Protein AF-A0A7C5WSP7-F1 (afdb_monomer_lite)

Sequence (107 aa):
MRTAGLRRFVARLVRVYGQAHVPFFAASLAYYALFSLLPLLLLIVGVFGLMLESRPDLEQAFMLQIEHLAQNLFPTSASVGETVTQALRKGAASATLTSVLVLGWTA

Structure (mmCIF, N/CA/C/O backbone):
data_AF-A0A7C5WSP7-F1
#
_entry.id   AF-A0A7C5WSP7-F1
#
loop_
_atom_site.group_PDB
_atom_site.id
_atom_site.type_symbol
_atom_site.label_atom_id
_atom_site.label_alt_id
_atom_site.label_comp_id
_atom_site.label_asym_id
_atom_site.label_entity_id
_atom_site.label_seq_id
_atom_site.pdbx_PDB_ins_code
_atom_site.Cartn_x
_atom_site.Cartn_y
_atom_site.Cartn_z
_atom_site.occupancy
_atom_site.B_iso_or_equiv
_atom_site.auth_seq_id
_atom_site.auth_comp_id
_atom_site.auth_asym_id
_atom_site.auth_atom_id
_atom_site.pdbx_PDB_model_num
ATOM 1 N N . MET A 1 1 ? 38.038 0.640 -28.222 1.00 57.31 1 MET A N 1
ATOM 2 C CA . MET A 1 1 ? 37.035 -0.280 -28.825 1.00 57.31 1 MET A CA 1
ATOM 3 C C . MET A 1 1 ? 35.853 -0.647 -27.908 1.00 57.31 1 MET A C 1
ATOM 5 O O . MET A 1 1 ? 34.773 -0.881 -28.432 1.00 57.31 1 MET A O 1
ATOM 9 N N . ARG A 1 2 ? 35.984 -0.652 -26.568 1.00 61.75 2 ARG A N 1
ATOM 10 C CA . ARG A 1 2 ? 34.924 -1.080 -25.619 1.00 61.75 2 ARG A CA 1
ATOM 11 C C . ARG A 1 2 ? 33.673 -0.172 -25.554 1.00 61.75 2 ARG A C 1
ATOM 13 O O . ARG A 1 2 ? 32.559 -0.660 -25.404 1.00 61.75 2 ARG A O 1
ATOM 20 N N . THR A 1 3 ? 33.835 1.140 -25.735 1.00 66.12 3 THR A N 1
ATOM 21 C CA . THR A 1 3 ? 32.755 2.144 -25.614 1.00 66.12 3 THR A CA 1
ATOM 22 C C . THR A 1 3 ? 31.775 2.152 -26.793 1.00 66.12 3 THR A C 1
ATOM 24 O O . THR A 1 3 ? 30.584 2.404 -26.615 1.00 66.12 3 THR A O 1
ATOM 27 N N . ALA A 1 4 ? 32.243 1.815 -27.999 1.00 71.69 4 ALA A N 1
ATOM 28 C CA . ALA A 1 4 ? 31.397 1.727 -29.190 1.00 71.69 4 ALA A CA 1
ATOM 29 C C . ALA A 1 4 ? 30.415 0.544 -29.121 1.00 71.69 4 ALA A C 1
ATOM 31 O O . ALA A 1 4 ? 29.285 0.657 -29.596 1.00 71.69 4 ALA A O 1
ATOM 32 N N . GLY A 1 5 ? 30.826 -0.567 -28.499 1.00 81.81 5 GLY A N 1
ATOM 33 C CA . GLY A 1 5 ? 29.961 -1.722 -28.246 1.00 81.81 5 GLY A CA 1
ATOM 34 C C . GLY A 1 5 ? 28.847 -1.395 -27.251 1.00 81.81 5 GLY A C 1
ATOM 35 O O . GLY A 1 5 ? 27.680 -1.655 -27.538 1.00 81.81 5 GLY A O 1
ATOM 36 N N . LEU A 1 6 ? 29.191 -0.729 -26.143 1.00 86.88 6 LEU A N 1
ATOM 37 C CA . LEU A 1 6 ? 28.224 -0.307 -25.126 1.00 86.88 6 LEU A CA 1
ATOM 38 C C . LEU A 1 6 ? 27.170 0.648 -25.704 1.00 86.88 6 LEU A C 1
ATOM 40 O O . LEU A 1 6 ? 25.977 0.440 -25.502 1.00 86.88 6 LEU A O 1
ATOM 44 N N . ARG A 1 7 ? 27.586 1.644 -26.499 1.00 88.00 7 ARG A N 1
ATOM 45 C CA . ARG A 1 7 ? 26.648 2.598 -27.116 1.00 88.00 7 ARG A CA 1
ATOM 46 C C . ARG A 1 7 ? 25.662 1.913 -28.065 1.00 88.00 7 ARG A C 1
ATOM 48 O O . ARG A 1 7 ? 24.480 2.240 -28.062 1.00 88.00 7 ARG A O 1
ATOM 55 N N . ARG A 1 8 ? 26.131 0.947 -28.862 1.00 88.75 8 ARG A N 1
ATOM 56 C CA . ARG A 1 8 ? 25.273 0.165 -29.770 1.00 88.75 8 ARG A CA 1
ATOM 57 C C . ARG A 1 8 ? 24.317 -0.751 -29.008 1.00 88.75 8 ARG A C 1
ATOM 59 O O . ARG A 1 8 ? 23.171 -0.896 -29.422 1.00 88.75 8 ARG A O 1
ATOM 66 N N . PHE A 1 9 ? 24.776 -1.342 -27.907 1.00 89.94 9 PHE A N 1
ATOM 67 C CA . PHE A 1 9 ? 23.953 -2.176 -27.038 1.00 89.94 9 PHE A CA 1
ATOM 68 C C . PHE A 1 9 ? 22.833 -1.367 -26.371 1.00 89.94 9 PHE A C 1
ATOM 70 O O . PHE A 1 9 ? 21.668 -1.734 -26.494 1.00 89.94 9 PHE A O 1
ATOM 77 N N . VAL A 1 10 ? 23.163 -0.219 -25.770 1.00 90.19 10 VAL A N 1
ATOM 78 C CA . VAL A 1 10 ? 22.175 0.686 -25.157 1.00 90.19 10 VAL A CA 1
ATOM 79 C C . VAL A 1 10 ? 21.186 1.208 -26.201 1.00 90.19 10 VAL A C 1
ATOM 81 O O . VAL A 1 10 ? 19.982 1.142 -25.982 1.00 90.19 10 VAL A O 1
ATOM 84 N N . ALA A 1 11 ? 21.655 1.641 -27.377 1.00 89.38 11 ALA A N 1
ATOM 85 C CA . ALA A 1 11 ? 20.767 2.091 -28.452 1.00 89.38 11 ALA A CA 1
ATOM 86 C C . ALA A 1 11 ? 19.810 0.984 -28.932 1.00 89.38 11 ALA A C 1
ATOM 88 O O . ALA A 1 11 ? 18.647 1.253 -29.232 1.00 89.38 11 ALA A O 1
ATOM 89 N N . ARG A 1 12 ? 20.276 -0.273 -28.979 1.00 89.19 12 ARG A N 1
ATOM 90 C CA . ARG A 1 12 ? 19.432 -1.428 -29.306 1.00 89.19 12 ARG A CA 1
ATOM 91 C C . ARG A 1 12 ? 18.402 -1.696 -28.210 1.00 89.19 12 ARG A C 1
ATOM 93 O O . ARG A 1 12 ? 17.243 -1.905 -28.545 1.00 89.19 12 ARG A O 1
ATOM 100 N N . LEU A 1 13 ? 18.800 -1.648 -26.938 1.00 87.06 13 LEU A N 1
ATOM 101 C CA . LEU A 1 13 ? 17.885 -1.805 -25.803 1.00 87.06 13 LEU A CA 1
ATOM 102 C C . LEU A 1 13 ? 16.786 -0.746 -25.814 1.00 87.06 13 LEU A C 1
ATOM 104 O O . LEU A 1 13 ? 15.617 -1.103 -25.758 1.00 87.06 13 LEU A O 1
ATOM 108 N N . VAL A 1 14 ? 17.143 0.531 -25.964 1.00 85.75 14 VAL A N 1
ATOM 109 C CA . VAL A 1 14 ? 16.171 1.636 -26.026 1.00 85.75 14 VAL A CA 1
ATOM 110 C C . VAL A 1 14 ? 15.205 1.449 -27.197 1.00 85.75 14 VAL A C 1
ATOM 112 O O . VAL A 1 14 ? 13.998 1.627 -27.040 1.00 85.75 14 VAL A O 1
ATOM 115 N N . ARG A 1 15 ? 15.709 1.024 -28.363 1.00 86.25 15 ARG A N 1
ATOM 116 C CA . ARG A 1 15 ? 14.868 0.752 -29.534 1.00 86.25 15 ARG A CA 1
ATOM 117 C C . ARG A 1 15 ? 13.896 -0.403 -29.294 1.00 86.25 15 ARG A C 1
ATOM 119 O O . ARG A 1 15 ? 12.721 -0.262 -29.610 1.00 86.25 15 ARG A O 1
ATOM 126 N N . VAL A 1 16 ? 14.370 -1.519 -28.742 1.00 84.62 16 VAL A N 1
ATOM 127 C CA . VAL A 1 16 ? 13.528 -2.688 -28.431 1.00 84.62 16 VAL A CA 1
ATOM 128 C C . VAL A 1 16 ? 12.500 -2.341 -27.353 1.00 84.62 16 VAL A C 1
ATOM 130 O O . VAL A 1 16 ? 11.329 -2.671 -27.505 1.00 84.62 16 VAL A O 1
ATOM 133 N N . TYR A 1 17 ? 12.906 -1.609 -26.315 1.00 78.25 17 TYR A N 1
ATOM 134 C CA . TYR A 1 17 ? 12.035 -1.136 -25.238 1.00 78.25 17 TYR A CA 1
ATOM 135 C C . TYR A 1 17 ? 10.902 -0.236 -25.757 1.00 78.25 17 TYR A C 1
ATOM 137 O O . TYR A 1 17 ? 9.751 -0.392 -25.352 1.00 78.25 17 TYR A O 1
ATOM 145 N N . GLY A 1 18 ? 11.207 0.656 -26.707 1.00 79.94 18 GLY A N 1
ATOM 146 C CA . GLY A 1 18 ? 10.202 1.473 -27.391 1.00 79.94 18 GLY A CA 1
ATOM 147 C C . GLY A 1 18 ? 9.285 0.663 -28.315 1.00 79.94 18 GLY A C 1
ATOM 148 O O . GLY A 1 18 ? 8.072 0.838 -28.273 1.00 79.94 18 GLY A O 1
ATOM 149 N N . GLN A 1 19 ? 9.834 -0.258 -29.117 1.00 82.19 19 GLN A N 1
ATOM 150 C CA . GLN A 1 19 ? 9.054 -1.089 -30.050 1.00 82.19 19 GLN A CA 1
ATOM 151 C C . GLN A 1 19 ? 8.103 -2.060 -29.343 1.00 82.19 19 GLN A C 1
ATOM 153 O O . GLN A 1 19 ? 7.000 -2.309 -29.826 1.00 82.19 19 GLN A O 1
ATOM 158 N N . ALA A 1 20 ? 8.504 -2.582 -28.185 1.00 78.81 20 ALA A N 1
ATOM 159 C CA . ALA A 1 20 ? 7.679 -3.470 -27.377 1.00 78.81 20 ALA A CA 1
ATOM 160 C C . ALA A 1 20 ? 6.579 -2.729 -26.588 1.00 78.81 20 ALA A C 1
ATOM 162 O O . ALA A 1 20 ? 5.882 -3.361 -25.800 1.00 78.81 20 ALA A O 1
ATOM 163 N N . HIS A 1 21 ? 6.415 -1.410 -26.783 1.00 79.50 21 HIS A N 1
ATOM 164 C CA . HIS A 1 21 ? 5.419 -0.580 -26.090 1.00 79.50 21 HIS A CA 1
ATOM 165 C C . HIS A 1 21 ? 5.464 -0.749 -24.560 1.00 79.50 21 HIS A C 1
ATOM 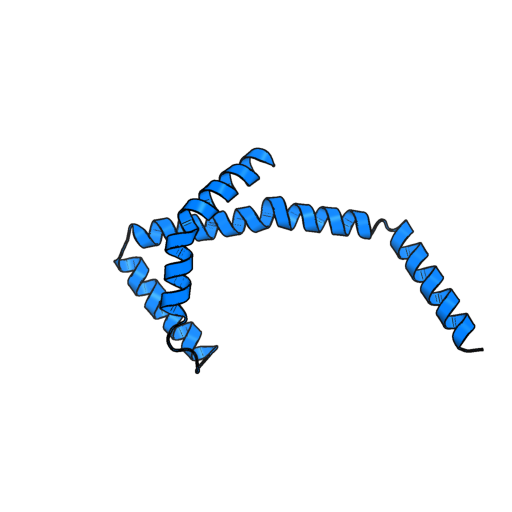167 O O . HIS A 1 21 ? 4.467 -0.550 -23.868 1.00 79.50 21 HIS A O 1
ATOM 173 N N . VAL A 1 22 ? 6.633 -1.095 -24.010 1.00 79.38 22 VAL A N 1
ATOM 174 C CA . VAL A 1 22 ? 6.805 -1.385 -22.579 1.00 79.38 22 VAL A CA 1
ATOM 175 C C . VAL A 1 22 ? 6.361 -0.212 -21.699 1.00 79.38 22 VAL A C 1
ATOM 177 O O . VAL A 1 22 ? 5.658 -0.467 -20.725 1.00 79.38 22 VAL A O 1
ATOM 180 N N . PRO A 1 23 ? 6.659 1.065 -22.035 1.00 81.12 23 PRO A N 1
ATOM 181 C CA . PRO A 1 23 ? 6.139 2.200 -21.274 1.00 81.12 23 PRO A CA 1
ATOM 182 C C . PRO A 1 23 ? 4.614 2.254 -21.223 1.00 81.12 23 PRO A C 1
ATOM 184 O O . PRO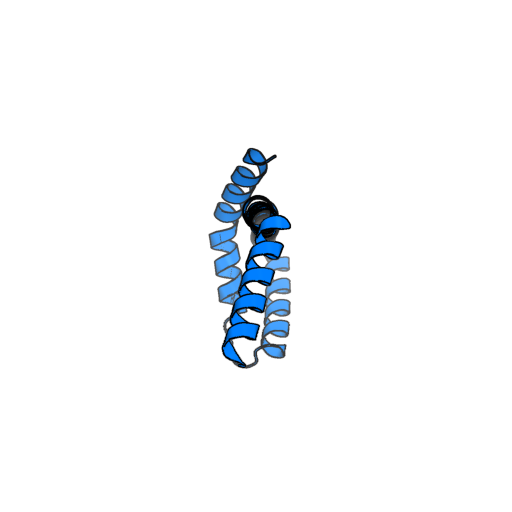 A 1 23 ? 4.059 2.599 -20.187 1.00 81.12 23 PRO A O 1
ATOM 187 N N . PHE A 1 24 ? 3.940 1.905 -22.322 1.00 83.06 24 PHE A N 1
ATOM 188 C CA . PHE A 1 24 ? 2.483 1.908 -22.389 1.00 83.06 24 PHE A CA 1
ATOM 189 C C . PHE A 1 24 ? 1.906 0.833 -21.469 1.00 83.06 24 PHE A C 1
ATOM 191 O O . PHE A 1 24 ? 1.114 1.162 -20.597 1.00 83.06 24 PHE A O 1
ATOM 198 N N . PHE A 1 25 ? 2.376 -0.415 -21.568 1.00 84.94 25 PHE A N 1
ATOM 199 C CA . PHE A 1 25 ? 1.921 -1.493 -20.682 1.00 84.94 25 PHE A CA 1
ATOM 200 C C . PHE A 1 25 ? 2.251 -1.235 -19.209 1.00 84.94 25 PHE A C 1
ATOM 202 O O . PHE A 1 25 ? 1.424 -1.498 -18.338 1.00 84.94 25 PHE A O 1
ATOM 209 N N . ALA A 1 26 ? 3.434 -0.686 -18.923 1.00 85.81 26 ALA A N 1
ATOM 210 C CA . ALA A 1 26 ? 3.814 -0.290 -17.573 1.00 85.81 26 ALA A CA 1
ATOM 211 C C . ALA A 1 26 ? 2.894 0.815 -17.031 1.00 85.81 26 ALA A C 1
ATOM 213 O O . ALA A 1 26 ? 2.457 0.732 -15.886 1.00 85.81 26 ALA A O 1
ATOM 214 N N . ALA A 1 27 ? 2.551 1.811 -17.856 1.00 86.19 27 ALA A N 1
ATOM 215 C CA . ALA A 1 27 ? 1.599 2.852 -17.489 1.00 86.19 27 ALA A CA 1
ATOM 216 C C . ALA A 1 27 ? 0.193 2.279 -17.270 1.00 86.19 27 ALA A C 1
ATOM 218 O O . ALA A 1 27 ? -0.425 2.589 -16.260 1.00 86.19 27 ALA A O 1
ATOM 219 N N . SER A 1 28 ? -0.298 1.398 -18.147 1.00 86.50 28 SER A N 1
ATOM 220 C CA . SER A 1 28 ? -1.597 0.732 -17.981 1.00 86.50 28 SER A CA 1
ATOM 221 C C . SER A 1 28 ? -1.664 -0.068 -16.679 1.00 86.50 28 SER A C 1
ATOM 223 O O . SER A 1 28 ? -2.643 0.039 -15.944 1.00 86.50 28 SER A O 1
ATOM 225 N N . LEU A 1 29 ? -0.608 -0.822 -16.358 1.00 88.94 29 LEU A N 1
ATOM 226 C CA . LEU A 1 29 ? -0.509 -1.569 -15.105 1.00 88.94 29 LEU A CA 1
ATOM 227 C C . LEU A 1 29 ? -0.482 -0.631 -13.892 1.00 88.94 29 LEU A C 1
ATOM 229 O O . LEU A 1 29 ? -1.168 -0.887 -12.905 1.00 88.94 29 LEU A O 1
ATOM 233 N N . ALA A 1 30 ? 0.275 0.466 -13.969 1.00 88.50 30 ALA A N 1
ATOM 234 C CA . ALA A 1 30 ? 0.340 1.462 -12.907 1.00 88.50 30 ALA A CA 1
ATOM 235 C C . ALA A 1 30 ? -1.010 2.164 -12.693 1.00 88.50 30 ALA A C 1
ATOM 237 O O . ALA A 1 30 ? -1.438 2.312 -11.553 1.00 88.50 30 ALA A O 1
ATOM 238 N N . TYR A 1 31 ? -1.710 2.544 -13.766 1.00 87.50 31 TYR A N 1
ATOM 239 C CA . TYR A 1 31 ? -3.043 3.142 -13.684 1.00 87.50 31 TYR A CA 1
ATOM 240 C C . TYR A 1 31 ? -4.070 2.164 -13.115 1.00 87.50 31 TYR A C 1
ATOM 242 O O . TYR A 1 31 ? -4.843 2.548 -12.241 1.00 87.50 31 TYR A O 1
ATOM 250 N N . TYR A 1 32 ? -4.037 0.896 -13.528 1.00 88.94 32 TYR A N 1
ATOM 251 C CA . TYR A 1 32 ? -4.878 -0.144 -12.936 1.00 88.94 32 TYR A CA 1
ATOM 252 C C . TYR A 1 32 ? -4.597 -0.316 -11.436 1.00 88.94 32 TYR A C 1
ATOM 254 O O . TYR A 1 32 ? -5.519 -0.345 -10.619 1.00 88.94 32 TYR A O 1
ATOM 262 N N . ALA A 1 33 ? -3.322 -0.366 -11.044 1.00 90.50 33 ALA A N 1
ATOM 263 C CA . ALA A 1 33 ? -2.949 -0.464 -9.640 1.00 90.50 33 ALA A CA 1
ATOM 264 C C . ALA A 1 33 ? -3.405 0.765 -8.835 1.00 90.50 33 ALA A C 1
ATOM 266 O O . ALA A 1 33 ? -3.925 0.612 -7.733 1.00 90.50 33 ALA A O 1
ATOM 267 N N . LEU A 1 34 ? -3.251 1.972 -9.384 1.00 88.12 34 LEU A N 1
ATOM 268 C CA . LEU A 1 34 ? -3.560 3.223 -8.692 1.00 88.12 34 LEU A CA 1
ATOM 269 C C . LEU A 1 34 ? -5.063 3.487 -8.565 1.00 88.12 34 LEU A C 1
ATOM 271 O O . LEU A 1 34 ? -5.498 3.982 -7.532 1.00 88.12 34 LEU A O 1
ATOM 275 N N . PHE A 1 35 ? -5.842 3.183 -9.602 1.00 85.75 35 PHE A N 1
ATOM 276 C CA . PHE A 1 35 ? -7.263 3.533 -9.660 1.00 85.75 35 PHE A CA 1
ATOM 277 C C . PHE A 1 35 ? -8.205 2.376 -9.331 1.00 85.75 35 PHE A C 1
ATOM 279 O O . PHE A 1 35 ? -9.352 2.626 -8.987 1.00 85.75 35 PHE A O 1
ATOM 286 N N . SER A 1 36 ? -7.737 1.128 -9.376 1.00 88.50 36 SER A N 1
ATOM 287 C CA . SER A 1 36 ? -8.540 -0.032 -8.978 1.00 88.50 36 SER A CA 1
ATOM 288 C C . SER A 1 36 ? -7.977 -0.685 -7.724 1.00 88.50 36 SER A C 1
ATOM 290 O O . SER A 1 36 ? -8.656 -0.774 -6.705 1.00 88.50 36 SER A O 1
ATOM 292 N N . LEU A 1 37 ? -6.729 -1.152 -7.780 1.00 91.62 37 LEU A N 1
ATOM 293 C CA . LEU A 1 37 ? -6.188 -2.026 -6.737 1.00 91.62 37 LEU A CA 1
ATOM 294 C C . LEU A 1 37 ? -5.985 -1.281 -5.409 1.00 91.62 37 LEU A C 1
ATOM 296 O O . LEU A 1 37 ? -6.391 -1.776 -4.361 1.00 91.62 37 LEU A O 1
ATOM 300 N N . LEU A 1 38 ? -5.413 -0.076 -5.449 1.00 89.25 38 LEU A N 1
ATOM 301 C CA . LEU A 1 38 ? -5.198 0.755 -4.266 1.00 89.25 38 LEU A CA 1
ATOM 302 C C . LEU A 1 38 ? -6.531 1.172 -3.604 1.00 89.25 38 LEU A C 1
ATOM 304 O O . LEU A 1 38 ? -6.672 0.924 -2.407 1.00 89.25 38 LEU A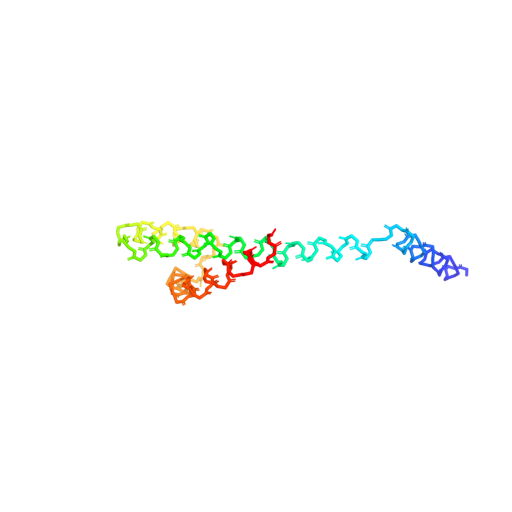 O 1
ATOM 308 N N . PRO A 1 39 ? -7.530 1.721 -4.326 1.00 88.06 39 PRO A N 1
ATOM 309 C CA . PRO A 1 39 ? -8.858 1.973 -3.771 1.00 88.06 39 PRO A CA 1
ATOM 310 C C . PRO A 1 39 ? -9.514 0.717 -3.204 1.00 88.06 39 PRO A C 1
ATOM 312 O O . PRO A 1 39 ? -10.070 0.754 -2.114 1.00 88.06 39 PRO A O 1
ATOM 315 N N . LEU A 1 40 ? -9.406 -0.426 -3.882 1.00 92.81 40 LEU A N 1
ATOM 316 C CA . LEU A 1 40 ? -9.967 -1.677 -3.375 1.00 92.81 40 LEU A CA 1
ATOM 317 C C . LEU A 1 40 ? -9.319 -2.104 -2.049 1.00 92.81 40 LEU A C 1
ATOM 319 O O . LEU A 1 40 ? -10.024 -2.502 -1.124 1.00 92.81 40 LEU A O 1
ATOM 323 N N . LEU A 1 41 ? -7.996 -1.978 -1.921 1.00 91.06 41 LEU A N 1
ATOM 324 C CA . LEU A 1 41 ? -7.295 -2.242 -0.662 1.00 91.06 41 LEU A CA 1
ATOM 325 C C . LEU A 1 41 ? -7.749 -1.292 0.450 1.00 91.06 41 LEU A C 1
ATOM 327 O O . LEU A 1 41 ? -8.057 -1.741 1.553 1.00 91.06 41 LEU A O 1
ATOM 331 N N . LEU A 1 42 ? -7.823 0.009 0.161 1.00 88.06 42 LEU A N 1
ATOM 332 C CA . LEU A 1 42 ? -8.286 1.014 1.117 1.00 88.06 42 LEU A CA 1
ATOM 333 C C . LEU A 1 42 ? -9.738 0.773 1.545 1.00 88.06 42 LEU A C 1
ATOM 335 O O . LEU A 1 42 ? -10.052 0.918 2.724 1.00 88.06 42 LEU A O 1
ATOM 339 N N . LEU A 1 43 ? -10.601 0.354 0.618 1.00 90.38 43 LEU A N 1
ATOM 340 C CA . LEU A 1 43 ? -11.977 -0.044 0.899 1.00 90.38 43 LEU A CA 1
ATOM 341 C C . LEU A 1 43 ? -12.020 -1.224 1.875 1.00 90.38 43 LEU A C 1
ATOM 343 O O . LEU A 1 43 ? -12.716 -1.153 2.882 1.00 90.38 43 LEU A O 1
ATOM 347 N N . ILE A 1 44 ? -11.265 -2.293 1.601 1.00 91.69 44 ILE A N 1
ATOM 348 C CA . ILE A 1 44 ? -11.213 -3.485 2.460 1.00 91.69 44 ILE A CA 1
ATOM 349 C C . ILE A 1 44 ? -10.764 -3.103 3.873 1.00 91.69 44 ILE A C 1
ATOM 351 O O . ILE A 1 44 ? -11.414 -3.463 4.855 1.00 91.69 44 ILE A O 1
ATOM 355 N N . VAL A 1 45 ? -9.674 -2.340 3.973 1.00 89.69 45 VAL A N 1
ATOM 356 C CA . VAL A 1 45 ? -9.114 -1.893 5.253 1.00 89.69 45 VAL A CA 1
ATOM 357 C C . VAL A 1 45 ? -10.086 -0.973 5.994 1.00 89.69 45 VAL A C 1
ATOM 359 O O . VAL A 1 45 ? -10.261 -1.102 7.204 1.00 89.69 45 VAL A O 1
ATOM 362 N N . GLY 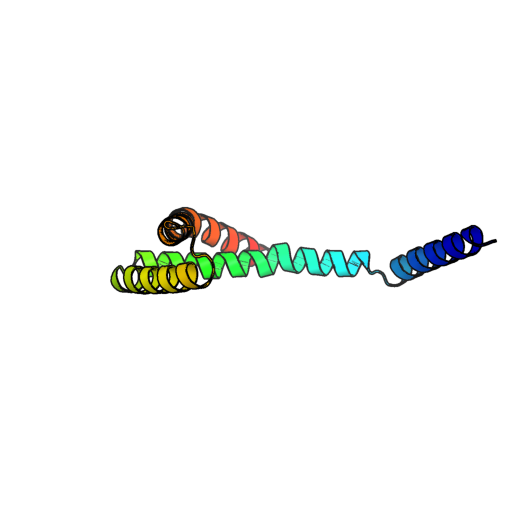A 1 46 ? -10.748 -0.065 5.281 1.00 88.56 46 GLY A N 1
ATOM 363 C CA . GLY A 1 46 ? -11.715 0.855 5.864 1.00 88.56 46 GLY A CA 1
ATOM 364 C C . GLY A 1 46 ? -12.976 0.152 6.372 1.00 88.56 46 GLY A C 1
ATOM 365 O O . GLY A 1 46 ? -13.384 0.387 7.508 1.00 88.56 46 GLY A O 1
ATOM 366 N N . VAL A 1 47 ? -13.536 -0.786 5.601 1.00 91.00 47 VAL A N 1
ATOM 367 C CA . VAL A 1 47 ? -14.657 -1.639 6.038 1.00 91.00 47 VAL A CA 1
ATOM 368 C C . VAL A 1 47 ? -14.270 -2.457 7.268 1.00 91.00 47 VAL A C 1
ATOM 370 O O . VAL A 1 47 ? -15.045 -2.541 8.222 1.00 91.00 47 VAL A O 1
ATOM 373 N N . PHE A 1 48 ? -13.061 -3.020 7.283 1.00 89.19 48 PHE A N 1
ATOM 374 C CA . PHE A 1 48 ? -12.544 -3.726 8.450 1.00 89.19 48 PHE A CA 1
ATOM 375 C C . PHE A 1 48 ? -12.441 -2.808 9.680 1.00 89.19 48 PHE A C 1
ATOM 377 O O . PHE A 1 48 ? -12.888 -3.187 10.760 1.00 89.19 48 PHE A O 1
ATOM 384 N N . GLY A 1 49 ? -11.940 -1.578 9.516 1.00 87.19 49 GLY A N 1
ATOM 385 C CA . GLY A 1 49 ? -11.893 -0.575 10.585 1.00 87.19 49 GLY A CA 1
ATOM 386 C C . GLY A 1 49 ? -13.275 -0.227 11.151 1.00 87.19 49 GLY A C 1
ATOM 387 O O . GLY A 1 49 ? -13.437 -0.165 12.368 1.00 87.19 49 GLY A O 1
ATOM 388 N N . LEU A 1 50 ? -14.288 -0.085 10.288 1.00 89.38 50 LEU A N 1
ATOM 389 C CA . LEU A 1 50 ? 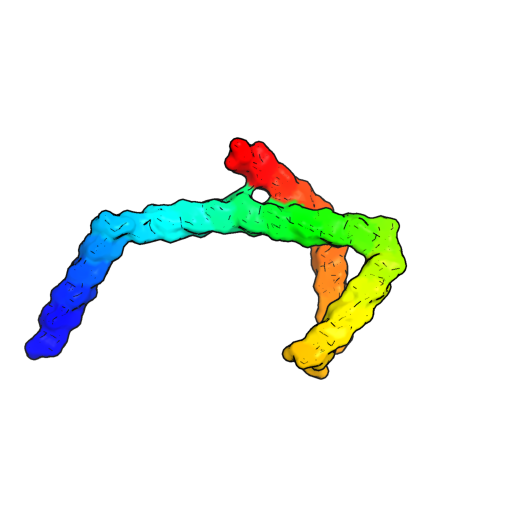-15.680 0.141 10.706 1.00 89.38 50 LEU A CA 1
ATOM 390 C C . LEU A 1 50 ? -16.260 -1.057 11.478 1.00 89.38 50 LEU A C 1
ATOM 392 O O . LEU A 1 50 ? -16.997 -0.876 12.451 1.00 89.38 50 LEU A O 1
ATOM 396 N N . MET A 1 51 ? -15.921 -2.287 11.072 1.00 90.06 51 MET A N 1
ATOM 397 C CA . MET A 1 51 ? -16.303 -3.490 11.818 1.00 90.06 51 MET A CA 1
ATOM 398 C C . MET A 1 51 ? -15.649 -3.548 13.200 1.00 90.06 51 MET A C 1
ATOM 400 O O . MET A 1 51 ? -16.310 -3.963 14.152 1.00 90.06 51 MET A O 1
ATOM 404 N N . LEU A 1 52 ? -14.389 -3.119 13.306 1.00 88.75 52 LEU A N 1
ATOM 405 C CA . LEU A 1 52 ? -13.654 -3.044 14.567 1.00 88.75 52 LEU A CA 1
ATOM 406 C C . LEU A 1 52 ? -14.291 -2.034 15.528 1.00 88.75 52 LEU A C 1
ATOM 408 O O . LEU A 1 52 ? -14.582 -2.379 16.667 1.00 88.75 52 LEU A O 1
ATOM 412 N N . GLU A 1 53 ? -14.611 -0.830 15.044 1.00 83.25 53 GLU A N 1
ATOM 413 C CA . GLU A 1 53 ? -15.277 0.204 15.851 1.00 83.25 53 GLU A CA 1
ATOM 414 C C . GLU A 1 53 ? -16.657 -0.240 16.362 1.00 83.25 53 GLU A C 1
ATOM 416 O O . GLU A 1 53 ? -17.071 0.123 17.461 1.00 83.25 53 GLU A O 1
ATOM 421 N N . SER A 1 54 ? -17.359 -1.068 15.589 1.00 87.31 54 SER A N 1
ATOM 422 C CA . SER A 1 54 ? -18.675 -1.588 15.970 1.00 87.31 54 SER A CA 1
ATOM 423 C C . SER A 1 54 ? -18.612 -2.737 16.989 1.00 87.31 54 SER A C 1
ATOM 425 O O . SER A 1 54 ? -19.652 -3.123 17.526 1.00 87.31 54 SER A O 1
ATOM 427 N N . ARG A 1 55 ? -17.436 -3.345 17.220 1.00 91.12 55 ARG A N 1
ATOM 428 C CA . ARG A 1 55 ? -17.273 -4.571 18.021 1.00 91.12 55 ARG A CA 1
ATOM 429 C C . ARG A 1 55 ? -16.001 -4.512 18.886 1.00 91.12 55 ARG A C 1
ATOM 431 O O . ARG A 1 55 ? -14.959 -5.011 18.453 1.00 91.12 55 ARG A O 1
ATOM 438 N N . PRO A 1 56 ? -16.089 -4.002 20.130 1.00 87.56 56 PRO A N 1
ATOM 439 C CA . PRO A 1 56 ? -14.921 -3.822 21.000 1.00 87.56 56 PRO A CA 1
ATOM 440 C C . PRO A 1 56 ? -14.186 -5.135 21.317 1.00 87.56 56 PRO A C 1
ATOM 442 O O . PRO A 1 56 ? -12.965 -5.138 21.458 1.00 87.56 56 PRO A O 1
ATOM 445 N N . ASP A 1 57 ? -14.895 -6.267 21.353 1.00 91.50 57 ASP A N 1
ATOM 446 C CA . ASP A 1 57 ? -14.285 -7.585 21.580 1.00 91.50 57 ASP A CA 1
ATOM 447 C C . ASP A 1 57 ? -13.335 -7.991 20.433 1.00 91.50 57 ASP A C 1
ATOM 449 O O . ASP A 1 57 ? -12.266 -8.557 20.666 1.00 91.50 57 ASP A O 1
ATOM 453 N N . LEU A 1 58 ? -13.699 -7.674 19.180 1.00 88.88 58 LEU A N 1
ATOM 454 C CA . LEU A 1 58 ? -12.849 -7.929 18.008 1.00 88.88 58 LEU A CA 1
ATOM 455 C C . LEU A 1 58 ? -11.642 -6.991 17.975 1.00 88.88 58 LEU A C 1
ATOM 457 O O . LEU A 1 58 ? -10.558 -7.414 17.579 1.00 88.88 58 LEU A O 1
ATOM 461 N N . GLU A 1 59 ? -11.823 -5.739 18.393 1.00 88.06 59 GLU A N 1
ATOM 462 C CA . GLU A 1 59 ? -10.741 -4.758 18.490 1.00 88.06 59 GLU A CA 1
ATOM 463 C C . GLU A 1 59 ? -9.657 -5.220 19.467 1.00 88.06 59 GLU A C 1
ATOM 465 O O . GLU A 1 59 ? -8.477 -5.234 19.114 1.00 88.06 59 GLU A O 1
ATOM 470 N N . GLN A 1 60 ? -10.052 -5.681 20.656 1.00 89.12 60 GLN A N 1
ATOM 471 C CA . GLN A 1 60 ? -9.116 -6.190 21.661 1.00 89.12 60 GLN A CA 1
ATOM 472 C C . GLN A 1 60 ? -8.368 -7.436 21.170 1.00 89.12 60 GLN A C 1
ATOM 474 O O . GLN A 1 60 ? -7.143 -7.504 21.283 1.00 89.12 60 GLN A O 1
ATOM 479 N N . ALA A 1 61 ? -9.078 -8.400 20.575 1.00 89.75 61 ALA A N 1
ATOM 480 C CA . ALA A 1 61 ? -8.457 -9.605 20.026 1.00 89.75 61 ALA A CA 1
ATOM 481 C C . ALA A 1 61 ? -7.459 -9.280 18.898 1.00 89.75 61 ALA A C 1
ATOM 483 O O . ALA A 1 61 ? -6.368 -9.848 18.842 1.00 89.75 61 ALA A O 1
ATOM 484 N N . PHE A 1 62 ? -7.809 -8.336 18.021 1.00 88.75 62 PHE A N 1
ATOM 485 C CA . PHE A 1 62 ? -6.942 -7.885 16.935 1.00 88.75 62 PHE A CA 1
ATOM 486 C C . PHE A 1 62 ? -5.686 -7.171 17.449 1.00 88.75 62 PHE A C 1
ATOM 488 O O . PHE A 1 62 ? -4.587 -7.453 16.970 1.00 88.75 62 PHE A O 1
ATOM 495 N N . MET A 1 63 ? -5.833 -6.293 18.445 1.00 85.62 63 MET A N 1
ATOM 496 C CA . MET A 1 63 ? -4.718 -5.586 19.083 1.00 85.62 63 MET A CA 1
ATOM 497 C C . MET A 1 63 ? -3.693 -6.542 19.687 1.00 85.62 63 MET A C 1
ATOM 499 O O . MET A 1 63 ? -2.506 -6.431 19.384 1.00 85.62 63 MET A O 1
ATOM 503 N N . LEU A 1 64 ? -4.154 -7.525 20.465 1.00 87.25 64 LEU A N 1
ATOM 504 C CA . LEU A 1 64 ? -3.286 -8.539 21.070 1.00 87.25 64 LEU A CA 1
ATOM 505 C C . LEU A 1 64 ? -2.523 -9.339 20.005 1.00 87.25 64 LEU A C 1
ATOM 507 O O . LEU A 1 64 ? -1.325 -9.596 20.141 1.00 87.25 64 LEU A O 1
ATOM 511 N N . GLN A 1 65 ? -3.200 -9.701 18.912 1.00 87.81 65 GLN A N 1
ATOM 512 C CA . GLN A 1 65 ? -2.584 -10.448 17.819 1.00 87.81 65 GLN A CA 1
ATOM 513 C C . GLN A 1 65 ? -1.530 -9.611 17.076 1.00 87.81 65 GLN A C 1
ATOM 515 O O . GLN A 1 65 ? -0.456 -10.124 16.747 1.00 87.81 65 GLN A O 1
ATOM 520 N N . ILE A 1 66 ? -1.820 -8.330 16.814 1.00 85.44 66 ILE A N 1
ATOM 521 C CA . ILE A 1 66 ? -0.875 -7.406 16.175 1.00 85.44 66 ILE A CA 1
ATOM 522 C C . ILE A 1 66 ? 0.329 -7.154 17.068 1.00 85.44 66 ILE A C 1
ATOM 524 O O . ILE A 1 66 ? 1.447 -7.153 16.561 1.00 85.44 66 ILE A O 1
ATOM 528 N N . GLU A 1 67 ? 0.133 -6.970 18.369 1.00 83.38 67 GLU A N 1
ATOM 529 C CA . GLU A 1 67 ? 1.231 -6.768 19.307 1.00 83.38 67 GLU A CA 1
ATOM 530 C C . GLU A 1 67 ? 2.164 -7.984 19.332 1.00 83.38 67 GLU A C 1
ATOM 532 O O . GLU A 1 67 ? 3.376 -7.831 19.194 1.00 83.38 67 GLU A O 1
ATOM 537 N N . HIS A 1 68 ? 1.608 -9.197 19.381 1.00 83.38 68 HIS A N 1
ATOM 538 C CA . HIS A 1 68 ? 2.397 -10.427 19.332 1.00 83.38 68 HIS A CA 1
ATOM 539 C C . HIS A 1 68 ? 3.177 -10.574 18.010 1.00 83.38 68 HIS A C 1
ATOM 541 O O . HIS A 1 68 ? 4.350 -10.950 18.004 1.00 83.38 68 HIS A O 1
ATOM 547 N N . LEU A 1 69 ? 2.563 -10.242 16.868 1.00 83.69 69 LEU A N 1
ATOM 548 C CA . LEU A 1 69 ? 3.254 -10.233 15.572 1.00 83.69 69 LEU A CA 1
ATOM 549 C C . LEU A 1 69 ? 4.335 -9.146 15.498 1.00 83.69 69 LEU A C 1
ATOM 551 O O . LEU A 1 69 ? 5.426 -9.401 14.989 1.00 83.69 69 LEU A O 1
ATOM 555 N N . ALA A 1 70 ? 4.051 -7.953 16.018 1.00 80.06 70 ALA A N 1
ATOM 556 C CA . ALA A 1 70 ? 4.977 -6.829 16.035 1.00 80.06 70 ALA A CA 1
ATOM 557 C C . ALA A 1 70 ? 6.181 -7.111 16.935 1.00 80.06 70 ALA A C 1
ATOM 559 O O . ALA A 1 70 ? 7.298 -6.848 16.518 1.00 80.06 70 ALA A O 1
ATOM 560 N N . GLN A 1 71 ? 5.995 -7.710 18.111 1.00 76.25 71 GLN A N 1
ATOM 561 C CA . GLN A 1 71 ? 7.099 -8.102 18.993 1.00 76.25 71 GLN A CA 1
ATOM 562 C C . GLN A 1 71 ? 7.991 -9.181 18.357 1.00 76.25 71 GLN A C 1
ATOM 564 O O . GLN A 1 71 ? 9.211 -9.132 18.504 1.00 76.25 71 GLN A O 1
ATOM 569 N N . ASN A 1 72 ? 7.401 -10.105 17.588 1.00 79.19 72 ASN A N 1
ATOM 570 C CA . ASN A 1 72 ? 8.140 -11.151 16.877 1.00 79.19 72 ASN A CA 1
ATOM 571 C C . ASN A 1 72 ? 8.916 -10.633 15.653 1.00 79.19 72 ASN A C 1
ATOM 573 O O . ASN A 1 72 ? 9.968 -11.177 15.321 1.00 79.19 72 ASN A O 1
ATOM 577 N N . LEU A 1 73 ? 8.407 -9.606 14.965 1.00 78.25 73 LEU A N 1
ATOM 578 C CA . LEU A 1 73 ? 9.013 -9.058 13.741 1.00 78.25 73 LEU A CA 1
ATOM 579 C C . LEU A 1 73 ? 9.877 -7.810 13.996 1.00 78.25 73 LEU A C 1
ATOM 581 O O . LEU A 1 73 ? 10.846 -7.573 13.279 1.00 78.25 73 LEU A O 1
ATOM 585 N N . PHE A 1 74 ? 9.537 -7.024 15.016 1.00 66.19 74 PHE A N 1
ATOM 586 C CA . PHE A 1 74 ? 10.131 -5.730 15.361 1.00 66.19 74 PHE A CA 1
ATOM 587 C C . PHE A 1 74 ? 10.208 -5.561 16.894 1.00 66.19 74 PHE A C 1
ATOM 589 O O . PHE A 1 74 ? 9.410 -4.830 17.486 1.00 66.19 74 PHE A O 1
ATOM 596 N N . PRO A 1 75 ? 11.207 -6.172 17.560 1.00 60.75 75 PRO A N 1
ATOM 597 C CA . PRO A 1 75 ? 11.313 -6.208 19.025 1.00 60.75 75 PRO A CA 1
ATOM 598 C C . PRO A 1 75 ? 11.465 -4.840 19.727 1.00 60.75 75 PRO A C 1
ATOM 600 O O . PRO A 1 75 ? 11.559 -4.793 20.949 1.00 60.75 75 PRO A O 1
ATOM 603 N N . THR A 1 76 ? 11.561 -3.723 18.993 1.00 56.47 76 THR A N 1
ATOM 604 C CA . THR A 1 76 ? 12.038 -2.421 19.511 1.00 56.47 76 THR A CA 1
ATOM 605 C C . THR A 1 76 ? 11.013 -1.278 19.419 1.00 56.47 76 THR A C 1
ATOM 607 O O . THR A 1 76 ? 11.341 -0.143 19.749 1.00 56.47 76 THR A O 1
ATOM 610 N N . SER A 1 77 ? 9.761 -1.525 19.018 1.00 57.12 77 SER A N 1
ATOM 611 C CA . SER A 1 77 ? 8.732 -0.471 18.929 1.00 57.12 77 SER A CA 1
ATOM 612 C C . SER A 1 77 ? 7.458 -0.851 19.687 1.00 57.12 77 SER A C 1
ATOM 614 O O . SER A 1 77 ? 6.536 -1.435 19.125 1.00 57.12 77 SER A O 1
ATOM 616 N N . ALA A 1 78 ? 7.404 -0.490 20.969 1.00 56.88 78 ALA A N 1
ATOM 617 C CA . ALA A 1 78 ? 6.324 -0.823 21.904 1.00 56.88 78 ALA A CA 1
ATOM 618 C C . ALA A 1 78 ? 4.960 -0.137 21.631 1.00 56.88 78 ALA A C 1
ATOM 620 O O . ALA A 1 78 ? 4.047 -0.282 22.430 1.00 56.88 78 ALA A O 1
ATOM 621 N N . SER A 1 79 ? 4.785 0.609 20.533 1.00 64.38 79 SER A N 1
ATOM 622 C CA . SER A 1 79 ? 3.565 1.402 20.266 1.00 64.38 79 SER A CA 1
ATOM 623 C C . SER A 1 79 ? 2.990 1.259 18.847 1.00 64.38 79 SER A C 1
ATOM 625 O O . SER A 1 79 ? 2.189 2.085 18.396 1.00 64.38 79 SER A O 1
ATOM 627 N N . VAL A 1 80 ? 3.375 0.207 18.112 1.00 66.94 80 VAL A N 1
ATOM 628 C CA . VAL A 1 80 ? 2.889 -0.020 16.736 1.00 66.94 80 VAL A CA 1
ATOM 629 C C . VAL A 1 80 ? 1.387 -0.307 16.710 1.00 66.94 80 VAL A C 1
ATOM 631 O O . VAL A 1 80 ? 0.699 0.213 15.836 1.00 66.94 80 VAL A O 1
ATOM 634 N N . GLY A 1 81 ? 0.869 -1.066 17.683 1.00 63.81 81 GLY A N 1
ATOM 635 C CA . GLY A 1 81 ? -0.553 -1.420 17.769 1.00 63.81 81 GLY A CA 1
ATOM 636 C C . GLY A 1 81 ? -1.458 -0.189 17.807 1.00 63.81 81 GLY A C 1
ATOM 637 O O . GLY A 1 81 ? -2.258 0.004 16.896 1.00 63.81 81 GLY A O 1
ATOM 638 N N . GLU A 1 82 ? -1.247 0.696 18.788 1.00 67.69 82 GLU A N 1
ATOM 639 C CA . GLU A 1 82 ? -2.023 1.935 18.951 1.00 67.69 82 GLU A CA 1
ATOM 640 C C . GLU A 1 82 ? -1.929 2.868 17.739 1.00 67.69 82 GLU A C 1
ATOM 642 O O . GLU A 1 82 ? -2.934 3.438 17.308 1.00 67.69 82 GLU A O 1
ATOM 647 N N . THR A 1 83 ? -0.734 3.002 17.153 1.00 71.62 83 THR A N 1
ATOM 648 C CA . THR A 1 83 ? -0.519 3.862 15.979 1.00 71.62 83 THR A CA 1
ATOM 649 C C . THR A 1 83 ? -1.287 3.338 14.765 1.00 71.62 83 THR A C 1
ATOM 651 O O . THR A 1 83 ? -1.946 4.107 14.060 1.00 71.62 83 THR A O 1
ATOM 654 N N . VAL A 1 84 ? -1.243 2.022 14.533 1.00 69.38 84 VAL A N 1
ATOM 655 C CA . VAL A 1 84 ? -1.941 1.367 13.420 1.00 69.38 84 VAL A CA 1
ATOM 656 C C . VAL A 1 84 ? -3.452 1.452 13.607 1.00 69.38 84 VAL A C 1
ATOM 658 O O . VAL A 1 84 ? -4.152 1.850 12.678 1.00 69.38 84 VAL A O 1
ATOM 661 N N . THR A 1 85 ? -3.978 1.171 14.799 1.00 70.81 85 THR A N 1
ATOM 662 C CA . THR A 1 85 ? -5.425 1.265 15.053 1.00 70.81 85 THR A CA 1
ATOM 663 C C . THR A 1 85 ? -5.948 2.690 15.016 1.00 70.81 85 THR A C 1
ATOM 665 O O . THR A 1 85 ? -7.041 2.921 14.500 1.00 70.81 85 THR A O 1
ATOM 668 N N . GLN A 1 86 ? -5.183 3.676 15.493 1.00 76.12 86 GLN A N 1
ATOM 669 C CA . GLN A 1 86 ? -5.600 5.075 15.415 1.00 76.12 86 GLN A CA 1
ATOM 670 C C . GLN A 1 86 ? -5.622 5.575 13.962 1.00 76.12 86 GLN A C 1
ATOM 672 O O . GLN A 1 86 ? -6.552 6.293 13.578 1.00 76.12 86 GLN A O 1
ATOM 677 N N . ALA A 1 87 ? -4.642 5.169 13.147 1.00 73.62 87 ALA A N 1
ATOM 678 C CA . ALA A 1 87 ? -4.621 5.450 11.713 1.00 73.62 87 ALA A CA 1
ATOM 679 C C . ALA A 1 87 ? -5.786 4.762 10.981 1.00 73.62 87 ALA A C 1
ATOM 681 O O . ALA A 1 87 ? -6.457 5.403 10.171 1.00 73.62 87 ALA A O 1
ATOM 682 N N . LEU A 1 88 ? -6.078 3.498 11.320 1.00 71.50 88 LEU A N 1
ATOM 683 C CA . LEU A 1 88 ? -7.222 2.753 10.791 1.00 71.50 88 LEU A CA 1
ATOM 684 C C . LEU A 1 88 ? -8.536 3.448 11.134 1.00 71.50 88 LEU A C 1
ATOM 686 O O . LEU A 1 88 ? -9.338 3.692 10.246 1.00 71.50 88 LEU A O 1
ATOM 690 N N . ARG A 1 89 ? -8.748 3.843 12.388 1.00 74.75 89 ARG A N 1
ATOM 691 C CA . ARG A 1 89 ? -10.028 4.398 12.838 1.00 74.75 89 ARG A CA 1
ATOM 692 C C . ARG A 1 89 ? -10.291 5.814 12.318 1.00 74.75 89 ARG A C 1
ATOM 694 O O . ARG A 1 89 ? -11.380 6.097 11.832 1.00 74.75 89 ARG A O 1
ATOM 701 N N . LYS A 1 90 ? -9.288 6.702 12.354 1.00 74.88 90 LYS A N 1
ATOM 702 C CA . LYS A 1 90 ? -9.433 8.076 11.829 1.00 74.88 90 LYS A CA 1
ATOM 703 C C . LYS A 1 90 ? -9.447 8.131 10.300 1.00 74.88 90 LYS A C 1
ATOM 705 O O . LYS A 1 90 ? -10.070 9.026 9.736 1.00 74.88 90 LYS A O 1
ATOM 710 N N . GLY A 1 91 ? -8.755 7.202 9.638 1.00 71.19 91 GLY A N 1
ATOM 711 C CA . GLY A 1 91 ? -8.657 7.144 8.181 1.00 71.19 91 GLY A CA 1
ATOM 712 C C . GLY A 1 91 ? -9.732 6.292 7.505 1.00 71.19 91 GLY A C 1
ATOM 713 O O . GLY A 1 91 ? -10.011 6.522 6.335 1.00 71.19 91 GLY A O 1
ATOM 714 N N . ALA A 1 92 ? -10.356 5.336 8.204 1.00 72.06 92 ALA A N 1
ATOM 715 C CA . ALA A 1 92 ? -11.247 4.345 7.592 1.00 72.06 92 ALA A CA 1
ATOM 716 C C . ALA A 1 92 ? -12.432 4.975 6.865 1.00 72.06 92 ALA A C 1
ATOM 718 O O . ALA A 1 92 ? -12.684 4.627 5.715 1.00 72.06 92 ALA A O 1
ATOM 719 N N . ALA A 1 93 ? -13.152 5.907 7.491 1.00 72.62 93 ALA A N 1
ATOM 720 C CA . ALA A 1 93 ? -14.352 6.483 6.886 1.00 72.62 93 ALA A CA 1
ATOM 721 C C . ALA A 1 93 ? -14.027 7.288 5.615 1.00 72.62 93 ALA A C 1
ATOM 723 O O . ALA A 1 93 ? -14.650 7.084 4.572 1.00 72.62 93 ALA A O 1
ATOM 724 N N . SER A 1 94 ? -13.011 8.155 5.671 1.00 74.81 94 SER A N 1
ATOM 725 C CA . SER A 1 94 ? -12.587 8.967 4.524 1.00 74.81 94 SER A CA 1
ATOM 726 C C . SER A 1 94 ? -11.934 8.123 3.427 1.00 74.81 94 SER A C 1
ATOM 728 O O . SER A 1 94 ? -12.229 8.330 2.249 1.00 74.81 94 SER A O 1
ATOM 730 N N . ALA A 1 95 ? -11.114 7.131 3.788 1.00 74.38 95 ALA A N 1
ATOM 731 C CA . ALA A 1 95 ? -10.513 6.193 2.842 1.00 74.38 95 ALA A CA 1
ATOM 732 C C . ALA A 1 95 ? -11.571 5.312 2.160 1.00 74.38 95 ALA A C 1
ATOM 734 O O . ALA A 1 95 ? -11.506 5.136 0.945 1.00 74.38 95 ALA A O 1
ATOM 735 N N . THR A 1 96 ? -12.575 4.823 2.899 1.00 71.81 96 THR A N 1
ATOM 736 C CA . THR A 1 96 ? -13.689 4.030 2.344 1.00 71.81 96 THR A CA 1
ATOM 737 C C . THR A 1 96 ? -14.515 4.872 1.380 1.00 71.81 96 THR A C 1
ATOM 739 O O . THR A 1 96 ? -14.716 4.455 0.245 1.00 71.81 96 THR A O 1
ATOM 742 N N . LEU A 1 97 ? -14.936 6.078 1.782 1.00 79.81 97 LEU A N 1
ATOM 743 C CA . LEU A 1 97 ? -15.709 6.987 0.925 1.00 79.81 97 LEU A CA 1
ATOM 744 C C . LEU A 1 97 ? -14.955 7.339 -0.359 1.00 79.81 97 LEU A C 1
ATOM 746 O O . LEU A 1 97 ? -15.504 7.209 -1.451 1.00 79.81 97 LEU A O 1
ATOM 750 N N . THR A 1 98 ? -13.683 7.724 -0.236 1.00 78.94 98 THR A N 1
ATOM 751 C CA . THR A 1 98 ? -12.836 8.042 -1.395 1.00 78.94 98 THR A CA 1
ATOM 752 C C . THR A 1 98 ? -12.685 6.824 -2.304 1.00 78.94 98 THR A C 1
ATOM 754 O O . THR A 1 98 ? -12.768 6.952 -3.521 1.00 78.94 98 THR A O 1
ATOM 757 N N . SER A 1 99 ? -12.531 5.630 -1.731 1.00 72.12 99 SER A N 1
ATOM 758 C CA . SER A 1 99 ? -12.375 4.399 -2.506 1.00 72.12 99 SER A CA 1
ATOM 759 C C . SER A 1 99 ? -13.649 3.984 -3.231 1.00 72.12 99 SER A C 1
ATOM 761 O O . SER A 1 99 ? -13.572 3.629 -4.401 1.00 72.12 99 SER A O 1
ATOM 763 N N . VAL A 1 100 ? -14.818 4.071 -2.584 1.00 81.12 100 VAL A N 1
ATOM 764 C CA . VAL A 1 100 ? -16.117 3.820 -3.236 1.00 81.12 100 VAL A CA 1
ATOM 765 C C . VAL A 1 100 ? -16.325 4.788 -4.396 1.00 81.12 100 VAL A C 1
ATOM 767 O O . VAL A 1 100 ? -16.732 4.362 -5.473 1.00 81.12 100 VAL A O 1
ATOM 770 N N . LEU A 1 101 ? -16.018 6.074 -4.195 1.00 85.31 101 LEU A N 1
ATOM 7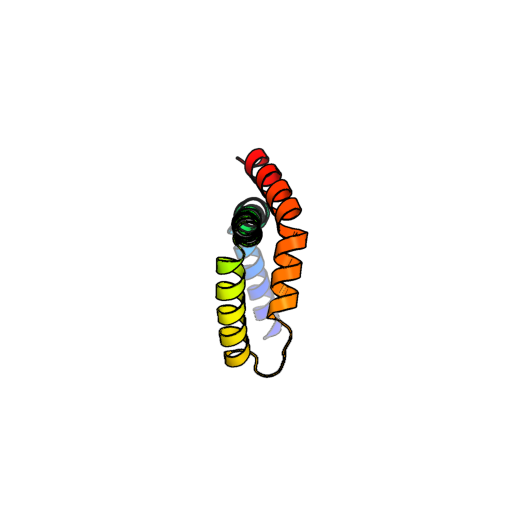71 C CA . LEU A 1 101 ? -16.152 7.096 -5.233 1.00 85.31 101 LEU A CA 1
ATOM 772 C C . LEU A 1 101 ? -15.227 6.831 -6.422 1.00 85.31 101 LEU A C 1
ATOM 774 O O . LEU A 1 101 ? -15.683 6.879 -7.560 1.00 85.31 101 LEU A O 1
ATOM 778 N N . VAL A 1 102 ? -13.949 6.529 -6.171 1.00 84.62 102 VAL A N 1
ATOM 779 C CA . VAL A 1 102 ? -12.989 6.234 -7.244 1.00 84.62 102 VAL A CA 1
ATOM 780 C C . VAL A 1 102 ? -13.389 4.960 -7.981 1.00 84.62 102 VAL A C 1
ATOM 782 O O . VAL A 1 102 ? -13.510 4.996 -9.199 1.00 84.62 102 VAL A O 1
ATOM 785 N N . LEU A 1 103 ? -13.668 3.867 -7.266 1.00 77.69 103 LEU A N 1
ATOM 786 C CA . LEU A 1 103 ? -14.049 2.598 -7.889 1.00 77.69 103 LEU A CA 1
ATOM 787 C C . LEU A 1 103 ? -15.340 2.722 -8.694 1.00 77.69 103 LEU A C 1
ATOM 789 O O . LEU A 1 103 ? -15.372 2.293 -9.841 1.00 77.69 103 LEU A O 1
ATOM 793 N N . GLY A 1 104 ? -16.374 3.340 -8.118 1.00 79.88 104 GLY A N 1
ATOM 794 C CA . GLY A 1 104 ? -17.656 3.548 -8.789 1.00 79.88 104 GLY A CA 1
ATOM 795 C C . GLY A 1 104 ? -17.568 4.487 -9.991 1.00 79.88 104 GLY A C 1
ATOM 796 O O . GLY A 1 104 ? -18.365 4.359 -10.909 1.00 79.88 104 GLY A O 1
ATOM 797 N N . TRP A 1 105 ? -16.598 5.404 -10.009 1.00 76.75 105 TRP A N 1
ATOM 798 C CA . TRP A 1 105 ? -16.308 6.236 -11.177 1.00 76.75 105 TRP A CA 1
ATOM 799 C C . TRP A 1 105 ? -15.513 5.491 -12.258 1.00 76.75 105 TRP A C 1
ATOM 801 O O . TRP A 1 105 ? -15.638 5.795 -13.441 1.00 76.75 105 TRP A O 1
ATOM 811 N N . THR A 1 106 ? -14.650 4.553 -11.861 1.00 79.06 106 THR A N 1
ATOM 812 C CA . THR A 1 106 ? -13.781 3.800 -12.782 1.00 79.06 106 THR A CA 1
ATOM 813 C C . THR A 1 106 ? -14.409 2.517 -13.335 1.00 79.06 106 THR A C 1
ATOM 815 O O . THR A 1 106 ? -13.816 1.917 -14.231 1.00 79.06 106 THR A O 1
ATOM 818 N N . ALA A 1 107 ? -15.545 2.086 -12.779 1.00 59.78 107 ALA A N 1
ATOM 819 C CA . ALA A 1 107 ? -16.321 0.918 -13.203 1.00 59.78 107 ALA A CA 1
ATOM 820 C C . ALA A 1 107 ? -17.249 1.254 -14.378 1.00 59.78 107 ALA A C 1
ATOM 822 O O . ALA A 1 107 ? -17.359 0.395 -15.282 1.00 59.78 107 ALA A O 1
#

Secondary structure (DSSP, 8-state):
-HHHHHHHHHHHHHHHHHHTTHHHHHHHHHHHIIIIIHHHHHHHHHHHHHHHHT-HHHHHHHHHHHHHHHHHH-TT-TTHHHHHHHHHHHHHHHHHHHHHHHHHHH-

Organism: NCBI:txid187137

Radius of gyration: 22.62 Å; chains: 1; bounding box: 56×20×52 Å

pLDDT: mean 80.98, std 9.34, range [56.47, 92.81]

InterPro domains:
  IPR017039 Virulence factor BrkB [PF03631] (20-107)

Foldseek 3Di:
DVVVVVVVVVVVVVVVCVVVVVVVVVVVVVCCCVLPVQLVVLQVLLVVLVVCVVDVVVLVVVLVVVQVVCCVVPVPDNCPSVVVSVCSNVSSVVSNVVSCVSNVVVD